Protein AF-A0A6B3HJ65-F1 (afdb_monomer_lite)

Foldseek 3Di:
DCQVVDPQLQVLCCVLQVGQQSPVAPVRVPGDLVPDDPLVNLSVVVSVVSSDDDPDDDDDPSCVSNPDDDDD

Radius of gyration: 12.55 Å; chains: 1; bounding box: 32×20×30 Å

pLDDT: mean 79.12, std 13.7, range [35.44, 90.75]

Structure (mmCIF, N/CA/C/O backbone):
data_AF-A0A6B3HJ65-F1
#
_entry.id   AF-A0A6B3HJ65-F1
#
loop_
_atom_site.group_PDB
_atom_site.id
_atom_site.type_symbol
_atom_site.label_atom_id
_atom_site.label_alt_id
_atom_site.label_comp_id
_atom_site.label_asym_id
_atom_site.label_entity_id
_atom_site.label_seq_id
_atom_site.pdbx_PDB_ins_code
_atom_site.Cartn_x
_atom_site.Cartn_y
_atom_site.Cartn_z
_atom_site.occupancy
_atom_site.B_iso_or_equiv
_atom_site.auth_seq_id
_atom_site.auth_comp_id
_atom_site.auth_asym_id
_atom_site.auth_atom_id
_atom_site.pdbx_PDB_model_num
ATOM 1 N N . HIS A 1 1 ? -16.448 2.543 -8.367 1.00 51.47 1 HIS A N 1
ATOM 2 C CA . HIS A 1 1 ? -15.887 3.840 -7.928 1.00 51.47 1 HIS A CA 1
ATOM 3 C C . HIS A 1 1 ? -16.065 4.089 -6.419 1.00 51.47 1 HIS A C 1
ATOM 5 O O . HIS A 1 1 ? -16.075 5.235 -5.997 1.00 51.47 1 HIS A O 1
ATOM 11 N N . GLU A 1 2 ? -16.144 3.040 -5.587 1.00 61.53 2 GLU A N 1
ATOM 12 C CA . GLU A 1 2 ? -16.276 3.159 -4.119 1.00 61.53 2 GLU A CA 1
ATOM 13 C C . GLU A 1 2 ? -14.948 3.473 -3.408 1.00 61.53 2 GLU A C 1
ATOM 15 O O . GLU A 1 2 ? -14.932 4.145 -2.381 1.00 61.53 2 GLU A O 1
ATOM 20 N N . TRP A 1 3 ? -13.815 3.046 -3.979 1.00 62.81 3 TRP A N 1
ATOM 21 C CA . TRP A 1 3 ? -12.502 3.148 -3.332 1.00 62.81 3 TRP A CA 1
ATOM 22 C C . TRP A 1 3 ? -12.039 4.596 -3.093 1.00 62.81 3 TRP A C 1
ATOM 24 O O . TRP A 1 3 ? -11.400 4.873 -2.082 1.00 62.81 3 TRP A O 1
ATOM 34 N N . ALA A 1 4 ? -12.411 5.541 -3.965 1.00 63.62 4 ALA A N 1
ATOM 35 C CA . ALA A 1 4 ? -12.044 6.954 -3.830 1.00 63.62 4 ALA A CA 1
ATOM 36 C C . ALA A 1 4 ? -12.768 7.665 -2.667 1.00 63.62 4 ALA A C 1
ATOM 38 O O . ALA A 1 4 ? -12.332 8.732 -2.232 1.00 63.62 4 ALA A O 1
ATOM 39 N N . GLY A 1 5 ? -13.854 7.076 -2.148 1.00 70.25 5 GLY A N 1
ATOM 40 C CA . GLY A 1 5 ? -14.602 7.597 -1.001 1.00 70.25 5 GLY A CA 1
ATOM 41 C C . GLY A 1 5 ? -14.004 7.217 0.356 1.00 70.25 5 GLY A C 1
ATOM 42 O O . GLY A 1 5 ? -14.317 7.854 1.360 1.00 70.25 5 GLY A O 1
ATOM 43 N N . SER A 1 6 ? -13.120 6.216 0.406 1.00 83.88 6 SER A N 1
ATOM 44 C CA . SER A 1 6 ? -12.507 5.759 1.654 1.00 83.88 6 SER A CA 1
ATOM 45 C C . SER A 1 6 ? -11.263 6.580 1.989 1.00 83.88 6 SER A C 1
ATOM 47 O O . SER A 1 6 ? -10.262 6.547 1.270 1.00 83.88 6 SER A O 1
ATOM 49 N N . ALA A 1 7 ? -11.308 7.306 3.112 1.00 85.38 7 ALA A N 1
ATOM 50 C CA . ALA A 1 7 ? -10.153 8.043 3.629 1.00 85.38 7 ALA A CA 1
ATOM 51 C C . ALA A 1 7 ? -8.953 7.112 3.871 1.00 85.38 7 ALA A C 1
ATOM 53 O O . ALA A 1 7 ? -7.852 7.418 3.432 1.00 85.38 7 ALA A O 1
ATOM 54 N N . LYS A 1 8 ? -9.204 5.919 4.428 1.00 87.06 8 LYS A N 1
ATOM 55 C CA . LYS A 1 8 ? -8.188 4.884 4.663 1.00 87.06 8 LYS A CA 1
ATOM 56 C C . LYS A 1 8 ? -7.459 4.487 3.377 1.00 87.06 8 LYS A C 1
ATOM 58 O O . LYS A 1 8 ? -6.235 4.425 3.360 1.00 87.06 8 LYS A O 1
ATOM 63 N N . ILE A 1 9 ? -8.196 4.255 2.287 1.00 88.06 9 ILE A N 1
ATOM 64 C CA . ILE A 1 9 ? -7.592 3.898 0.994 1.00 88.06 9 ILE A CA 1
ATOM 65 C C . ILE A 1 9 ? -6.725 5.048 0.475 1.00 88.06 9 ILE A C 1
ATOM 67 O O . ILE A 1 9 ? -5.594 4.811 0.051 1.00 88.06 9 ILE A O 1
ATOM 71 N N . ARG A 1 10 ? -7.211 6.295 0.541 1.00 87.94 10 ARG A N 1
ATOM 72 C CA . ARG A 1 10 ? -6.418 7.463 0.123 1.00 87.94 10 ARG A CA 1
ATOM 73 C C . ARG A 1 10 ? -5.137 7.608 0.932 1.00 87.94 10 ARG A C 1
ATOM 75 O O . ARG A 1 10 ? -4.096 7.873 0.335 1.00 87.94 10 ARG A O 1
ATOM 82 N N . ASP A 1 11 ? -5.205 7.425 2.243 1.00 89.25 11 ASP A N 1
ATOM 83 C CA . ASP A 1 11 ? -4.057 7.595 3.132 1.00 89.25 11 ASP A CA 1
ATOM 84 C C . ASP A 1 11 ? -2.993 6.525 2.867 1.00 89.25 11 ASP A C 1
ATOM 86 O O . ASP A 1 11 ? -1.816 6.854 2.723 1.00 89.25 11 ASP A O 1
ATOM 90 N N . VAL A 1 12 ? -3.402 5.263 2.686 1.00 89.81 12 VAL A N 1
ATOM 91 C CA . VAL A 1 12 ? -2.482 4.166 2.336 1.00 89.81 12 VAL A CA 1
ATOM 92 C C . VAL A 1 12 ? -1.824 4.407 0.978 1.00 89.81 12 VAL A C 1
ATOM 94 O O . VAL A 1 12 ? -0.602 4.314 0.866 1.00 89.81 12 VAL A O 1
ATOM 97 N N . LEU A 1 13 ? -2.605 4.738 -0.056 1.00 88.69 13 LEU A N 1
ATOM 98 C CA . LEU A 1 13 ? -2.054 4.963 -1.395 1.00 88.69 13 LEU A CA 1
ATOM 99 C C . LEU A 1 13 ? -1.144 6.196 -1.439 1.00 88.69 13 LEU A C 1
ATOM 101 O O . LEU A 1 13 ? -0.102 6.173 -2.087 1.00 88.69 13 LEU A O 1
ATOM 105 N N . THR A 1 14 ? -1.492 7.255 -0.708 1.00 88.88 14 THR A N 1
ATOM 106 C CA . THR A 1 14 ? -0.647 8.451 -0.600 1.00 88.88 14 THR A CA 1
ATOM 107 C C . THR A 1 14 ? 0.650 8.148 0.147 1.00 88.88 14 THR A C 1
ATOM 109 O O . THR A 1 14 ? 1.716 8.543 -0.316 1.00 88.88 14 THR A O 1
ATOM 112 N N . GLY A 1 15 ? 0.586 7.410 1.259 1.00 88.19 15 GLY A N 1
ATOM 113 C CA . GLY A 1 15 ? 1.757 7.075 2.071 1.00 88.19 15 GLY A CA 1
ATOM 114 C C . GLY A 1 15 ? 2.728 6.107 1.394 1.00 88.19 15 GLY A C 1
ATOM 115 O O . GLY A 1 15 ? 3.935 6.246 1.558 1.00 88.19 15 GLY A O 1
ATOM 116 N N .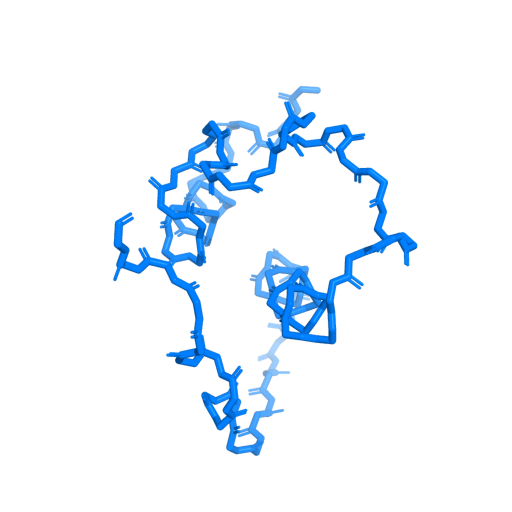 LEU A 1 16 ? 2.225 5.141 0.619 1.00 87.31 16 LEU A N 1
ATOM 117 C CA . LEU A 1 16 ? 3.068 4.133 -0.033 1.00 87.31 16 LEU A CA 1
ATOM 118 C C . LEU A 1 16 ? 3.516 4.511 -1.445 1.00 87.31 16 LEU A C 1
ATOM 120 O O . LEU A 1 16 ? 4.558 4.030 -1.885 1.00 87.31 16 LEU A O 1
ATOM 124 N N . PHE A 1 17 ? 2.741 5.331 -2.156 1.00 88.75 17 PHE A N 1
ATOM 125 C CA . PHE A 1 17 ? 2.966 5.607 -3.578 1.00 88.75 17 PHE A CA 1
ATOM 126 C C . PHE A 1 17 ? 2.996 7.099 -3.923 1.00 88.75 17 PHE A C 1
ATOM 128 O O . PHE A 1 17 ? 3.047 7.442 -5.094 1.00 88.75 17 PHE A O 1
ATOM 135 N N . GLY A 1 18 ? 2.946 8.008 -2.946 1.00 87.00 18 GLY A N 1
ATOM 136 C CA . GLY A 1 18 ? 3.065 9.451 -3.194 1.00 87.00 18 GLY A CA 1
ATOM 137 C C . GLY A 1 18 ? 1.808 10.122 -3.762 1.00 87.00 18 GLY A C 1
ATOM 138 O O . GLY A 1 18 ? 1.843 11.306 -4.089 1.00 87.00 18 GLY A O 1
ATOM 139 N N . GLY A 1 19 ? 0.686 9.404 -3.866 1.00 84.38 19 GLY A N 1
ATOM 140 C CA . GLY A 1 19 ? -0.619 9.980 -4.198 1.00 84.38 19 GLY A CA 1
ATOM 141 C C . GLY A 1 19 ? -1.510 9.064 -5.033 1.00 84.38 19 GLY A C 1
ATOM 142 O O . GLY A 1 19 ? -1.106 7.996 -5.482 1.00 84.38 19 GLY A O 1
ATOM 143 N N . LEU A 1 20 ? -2.744 9.513 -5.285 1.00 81.69 20 LEU A N 1
ATOM 144 C CA . LEU A 1 20 ? -3.746 8.758 -6.056 1.00 81.69 20 LEU A CA 1
ATOM 145 C C . LEU A 1 20 ? -3.421 8.611 -7.546 1.00 81.69 20 LEU A C 1
ATOM 147 O O . LEU A 1 20 ? -3.968 7.730 -8.200 1.00 81.69 20 LEU A O 1
ATOM 151 N N . ALA A 1 21 ? -2.538 9.463 -8.068 1.00 81.25 21 ALA A N 1
ATOM 152 C CA . ALA A 1 21 ? -2.011 9.323 -9.420 1.00 81.25 21 ALA A CA 1
ATOM 153 C C . ALA A 1 21 ? -0.993 8.175 -9.541 1.00 81.25 21 ALA A C 1
ATOM 155 O O . ALA A 1 21 ? -0.589 7.869 -10.656 1.00 81.25 21 ALA A O 1
ATOM 156 N N . LEU A 1 22 ? -0.586 7.563 -8.415 1.00 85.19 22 LEU A N 1
ATOM 157 C CA . LEU A 1 22 ? 0.421 6.501 -8.339 1.00 85.19 22 LEU A CA 1
ATOM 158 C C . LEU A 1 22 ? 1.674 6.830 -9.176 1.00 85.19 22 LEU A C 1
ATOM 160 O O . LEU A 1 22 ? 2.007 6.087 -10.100 1.00 85.19 22 LEU A O 1
ATOM 164 N N . PRO A 1 23 ? 2.358 7.960 -8.901 1.00 80.81 23 PRO A N 1
ATOM 165 C CA . PRO A 1 23 ? 3.583 8.317 -9.611 1.00 80.81 23 PRO A CA 1
ATOM 166 C C . PRO A 1 23 ? 4.589 7.156 -9.570 1.00 80.81 23 PRO A C 1
ATOM 168 O O . PRO A 1 23 ? 4.820 6.557 -8.523 1.00 80.81 23 PRO A O 1
ATOM 171 N N . GLY A 1 24 ? 5.152 6.816 -10.732 1.00 82.75 24 GLY A N 1
ATOM 172 C CA . GLY A 1 24 ? 5.987 5.621 -10.923 1.00 82.75 24 GLY A CA 1
ATOM 173 C C . GLY A 1 24 ? 5.253 4.433 -11.558 1.00 82.75 24 GLY A C 1
ATOM 174 O O . GLY A 1 24 ? 5.902 3.536 -12.080 1.00 82.75 24 GLY A O 1
ATOM 175 N N . PHE A 1 25 ? 3.919 4.458 -11.614 1.00 85.56 25 PHE A N 1
ATOM 176 C CA . PHE A 1 25 ? 3.106 3.457 -12.304 1.00 85.56 25 PHE A CA 1
ATOM 177 C C . PHE A 1 25 ? 2.454 4.077 -13.544 1.00 85.56 25 PHE A C 1
ATOM 179 O O . PHE A 1 25 ? 1.495 4.835 -13.430 1.00 85.56 25 PHE A O 1
ATOM 186 N N . GLU A 1 26 ? 2.957 3.747 -14.738 1.00 83.62 26 GLU A N 1
ATOM 187 C CA . GLU A 1 26 ? 2.505 4.331 -16.019 1.00 83.62 26 GLU A CA 1
ATOM 188 C C . GLU A 1 26 ? 0.983 4.252 -16.220 1.00 83.62 26 GLU A C 1
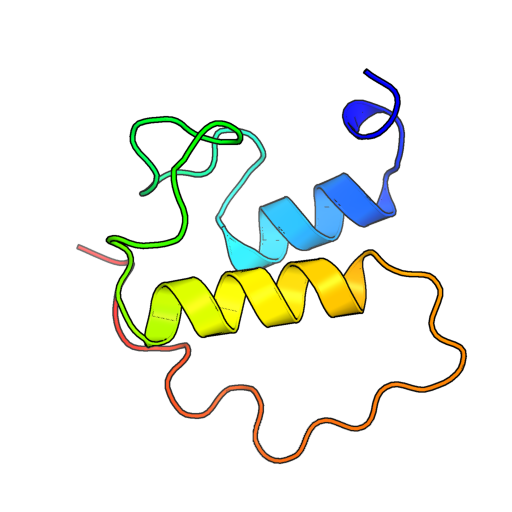ATOM 190 O O . GLU A 1 26 ? 0.364 5.191 -16.712 1.00 83.62 26 GLU A O 1
ATOM 195 N N . HIS A 1 27 ? 0.373 3.147 -15.789 1.00 86.69 27 HIS A N 1
ATOM 196 C CA . HIS A 1 27 ? -1.057 2.891 -15.949 1.00 86.69 27 HIS A CA 1
ATOM 197 C C . HIS A 1 27 ? -1.844 3.154 -14.654 1.00 86.69 27 HIS A C 1
ATOM 199 O O . HIS A 1 27 ? -3.014 2.788 -14.548 1.00 86.69 27 HIS A O 1
ATOM 205 N N . GLY A 1 28 ? -1.216 3.755 -13.637 1.00 87.38 28 GLY A N 1
ATOM 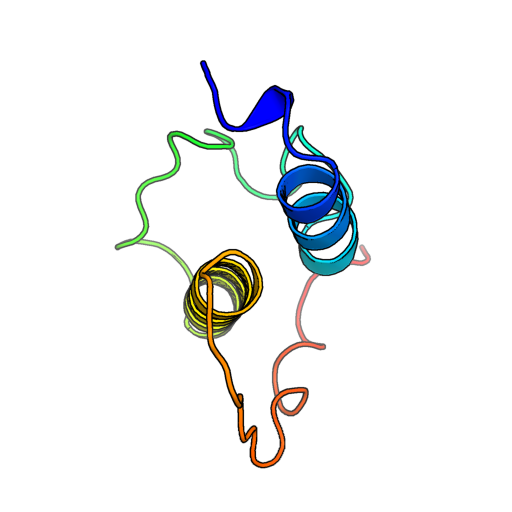206 C CA . GLY A 1 28 ? -1.828 4.007 -12.337 1.00 87.38 28 GLY A CA 1
ATOM 207 C C . GLY A 1 28 ? -2.475 2.749 -11.752 1.00 87.38 28 GLY A C 1
ATOM 208 O O . GLY A 1 28 ? -1.825 1.711 -11.610 1.00 87.38 28 GLY A O 1
ATOM 209 N N . LEU A 1 29 ? -3.769 2.833 -11.429 1.00 83.50 29 LEU A N 1
ATOM 210 C CA . LEU A 1 29 ? -4.535 1.722 -10.846 1.00 83.50 29 LEU A CA 1
ATOM 211 C C . LEU A 1 29 ? -4.764 0.555 -11.814 1.00 83.50 29 LEU A C 1
ATOM 213 O O . LEU A 1 29 ? -5.030 -0.554 -11.358 1.00 83.50 29 LEU A O 1
ATOM 217 N N . ASP A 1 30 ? -4.619 0.786 -13.118 1.00 86.75 30 ASP A N 1
ATOM 218 C CA . ASP A 1 30 ? -4.747 -0.239 -14.155 1.00 86.75 30 ASP A CA 1
ATOM 219 C C . ASP A 1 30 ? -3.407 -0.943 -14.444 1.00 86.75 30 ASP A C 1
ATOM 221 O O . ASP A 1 30 ? -3.296 -1.743 -15.375 1.00 86.75 30 ASP A O 1
ATOM 225 N N . THR A 1 31 ? -2.365 -0.671 -13.649 1.00 89.25 31 THR A N 1
ATOM 226 C CA . THR A 1 31 ? -1.045 -1.275 -13.854 1.00 89.25 31 THR A CA 1
ATOM 227 C C . THR A 1 31 ? -1.059 -2.782 -13.631 1.00 89.25 31 THR A C 1
ATOM 229 O O . THR A 1 31 ? -1.446 -3.293 -12.579 1.00 89.25 31 THR A O 1
ATOM 232 N N . VAL A 1 32 ? -0.558 -3.512 -14.629 1.00 90.75 32 VAL A N 1
ATOM 233 C CA . VAL A 1 32 ? -0.382 -4.963 -14.557 1.00 90.75 32 VAL A CA 1
ATOM 234 C C . VAL A 1 32 ? 0.716 -5.295 -13.543 1.00 90.75 32 VAL A C 1
ATOM 236 O O . VAL A 1 32 ? 1.827 -4.782 -13.622 1.00 90.75 32 VAL A O 1
ATOM 239 N N . ILE A 1 33 ? 0.422 -6.201 -12.607 1.00 89.00 33 ILE A N 1
ATOM 240 C CA . ILE A 1 33 ? 1.328 -6.539 -11.492 1.00 89.00 33 ILE A CA 1
ATOM 241 C C . ILE A 1 33 ? 2.492 -7.450 -11.922 1.00 89.00 33 ILE A C 1
ATOM 243 O O . ILE A 1 33 ? 3.585 -7.375 -11.362 1.00 89.00 33 ILE A O 1
ATOM 247 N N . ALA A 1 34 ? 2.270 -8.334 -12.900 1.00 90.06 34 ALA A N 1
ATOM 248 C CA . ALA A 1 34 ? 3.257 -9.321 -13.344 1.00 90.06 34 ALA A CA 1
ATOM 249 C C . ALA A 1 34 ? 4.649 -8.739 -13.703 1.00 90.06 34 ALA A C 1
ATOM 251 O O . ALA A 1 34 ? 5.636 -9.295 -13.214 1.00 90.06 34 ALA A O 1
ATOM 252 N N . PRO A 1 35 ? 4.767 -7.644 -14.485 1.00 90.25 35 PRO A N 1
ATOM 253 C CA . PRO A 1 35 ? 6.061 -7.085 -14.892 1.00 90.25 35 PRO A CA 1
ATOM 254 C C . PRO A 1 35 ? 6.805 -6.293 -13.807 1.00 90.25 35 PRO A C 1
ATOM 256 O O . PRO A 1 35 ? 7.958 -5.935 -14.024 1.00 90.25 35 PRO A O 1
ATOM 259 N N . LEU A 1 36 ? 6.184 -6.011 -12.660 1.00 88.00 36 LEU A N 1
ATOM 260 C CA . LEU A 1 36 ? 6.779 -5.156 -11.631 1.00 88.00 36 LEU A CA 1
ATOM 261 C C . LEU A 1 36 ? 8.037 -5.776 -11.000 1.00 88.00 36 LEU A C 1
ATOM 263 O O . LEU A 1 36 ? 8.244 -6.991 -11.013 1.00 88.00 36 LEU A O 1
ATOM 267 N N . SER A 1 37 ? 8.883 -4.963 -10.388 1.00 88.31 37 SER A N 1
ATOM 268 C CA . SER A 1 37 ? 10.006 -5.423 -9.574 1.00 88.31 37 SER A CA 1
ATOM 269 C C . SER A 1 37 ? 9.530 -6.156 -8.309 1.00 88.31 37 SER A C 1
ATOM 271 O O . SER A 1 37 ? 8.367 -6.103 -7.895 1.00 88.31 37 SER A O 1
ATOM 273 N N . GLY A 1 38 ? 10.447 -6.867 -7.645 1.00 86.88 38 GLY A N 1
ATOM 274 C CA . GLY A 1 38 ? 10.152 -7.511 -6.359 1.00 86.88 38 GLY A CA 1
ATOM 275 C C . GLY A 1 38 ? 9.732 -6.516 -5.270 1.00 86.88 38 GLY A C 1
ATOM 276 O O . GLY A 1 38 ? 8.810 -6.810 -4.507 1.00 86.88 38 GLY A O 1
ATOM 277 N N . GLY A 1 39 ? 10.366 -5.338 -5.234 1.00 85.31 39 GLY A N 1
ATOM 278 C CA . GLY A 1 39 ? 10.058 -4.272 -4.278 1.00 85.31 39 GLY A CA 1
ATOM 279 C C . GLY A 1 39 ? 8.680 -3.658 -4.517 1.00 85.31 39 GLY A C 1
ATOM 280 O O . GLY A 1 39 ? 7.888 -3.545 -3.582 1.00 85.31 39 GLY A O 1
ATOM 281 N N . GLU A 1 40 ? 8.340 -3.353 -5.770 1.00 87.31 40 GLU A N 1
ATOM 282 C CA . GLU A 1 40 ? 7.020 -2.823 -6.140 1.00 87.31 40 GLU A CA 1
ATOM 283 C C . GLU A 1 40 ? 5.898 -3.809 -5.807 1.00 87.31 40 GLU A C 1
ATOM 285 O O . GLU A 1 40 ? 4.911 -3.432 -5.172 1.00 87.31 40 GLU A O 1
ATOM 290 N N . ARG A 1 41 ? 6.068 -5.098 -6.136 1.00 88.75 41 ARG A N 1
ATOM 291 C CA . ARG A 1 41 ? 5.088 -6.132 -5.763 1.00 88.75 41 ARG A CA 1
ATOM 292 C C . ARG A 1 41 ? 4.907 -6.242 -4.252 1.00 88.75 41 ARG A C 1
ATOM 294 O O . ARG A 1 41 ? 3.778 -6.393 -3.790 1.00 88.75 41 ARG A O 1
ATOM 301 N N . ARG A 1 42 ? 5.992 -6.154 -3.474 1.00 87.06 42 ARG A N 1
ATOM 302 C CA . ARG A 1 42 ? 5.927 -6.181 -2.004 1.00 87.06 42 ARG A CA 1
ATOM 303 C C . ARG A 1 42 ? 5.186 -4.959 -1.458 1.00 87.06 42 ARG A C 1
ATOM 305 O O . ARG A 1 42 ? 4.35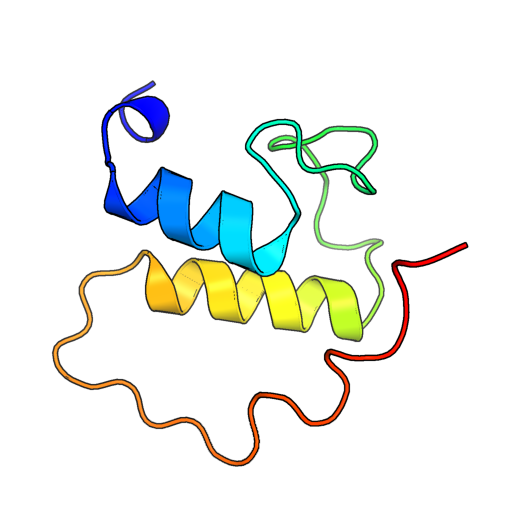0 -5.114 -0.572 1.00 87.06 42 ARG A O 1
ATOM 312 N N . ARG A 1 43 ? 5.417 -3.774 -2.028 1.00 87.62 43 ARG A N 1
ATOM 313 C CA . ARG A 1 43 ? 4.722 -2.530 -1.658 1.00 87.62 43 ARG A CA 1
ATOM 314 C C . ARG A 1 43 ? 3.221 -2.595 -1.965 1.00 87.62 43 ARG A C 1
ATOM 316 O O . ARG A 1 43 ? 2.414 -2.218 -1.123 1.00 87.62 43 ARG A O 1
ATOM 323 N N . ILE A 1 44 ? 2.835 -3.153 -3.115 1.00 89.62 44 ILE A N 1
ATOM 324 C CA . ILE A 1 44 ? 1.424 -3.403 -3.471 1.00 89.62 44 ILE A CA 1
ATOM 325 C C . ILE A 1 44 ? 0.779 -4.421 -2.525 1.00 89.62 44 ILE A C 1
ATOM 327 O O . ILE A 1 44 ? -0.349 -4.214 -2.080 1.00 89.62 44 ILE A O 1
ATOM 331 N N . ALA A 1 45 ? 1.481 -5.503 -2.180 1.00 88.00 45 ALA A N 1
ATOM 332 C CA . ALA A 1 45 ? 0.978 -6.491 -1.227 1.00 88.00 45 ALA A CA 1
ATOM 333 C C . ALA A 1 45 ? 0.748 -5.876 0.164 1.00 88.00 45 ALA A C 1
ATOM 335 O O . ALA A 1 45 ? -0.286 -6.131 0.781 1.00 88.00 45 ALA A O 1
ATOM 336 N N . LEU A 1 46 ? 1.665 -5.016 0.620 1.00 88.75 46 LEU A N 1
ATOM 337 C CA . LEU A 1 46 ? 1.505 -4.255 1.858 1.00 88.75 46 LEU A CA 1
ATOM 338 C C . LEU A 1 46 ? 0.307 -3.299 1.781 1.00 88.75 46 LEU A C 1
ATOM 340 O O . LEU A 1 46 ? -0.510 -3.284 2.695 1.00 88.75 46 LEU A O 1
ATOM 344 N N . ALA A 1 47 ? 0.154 -2.551 0.684 1.00 89.56 47 ALA A N 1
ATOM 345 C CA . ALA A 1 47 ? -0.992 -1.664 0.481 1.00 89.56 47 ALA A CA 1
ATOM 346 C C . ALA A 1 47 ? -2.320 -2.426 0.556 1.00 89.56 47 ALA A C 1
ATOM 348 O O . ALA A 1 47 ? -3.246 -1.995 1.239 1.00 89.56 47 ALA A O 1
ATOM 349 N N . LYS A 1 48 ? -2.393 -3.592 -0.099 1.00 88.56 48 LYS A N 1
ATOM 350 C CA . LYS A 1 48 ? -3.565 -4.470 -0.053 1.00 88.56 48 LYS A CA 1
ATOM 351 C C . LYS A 1 48 ? -3.881 -4.900 1.379 1.00 88.56 48 LYS A C 1
ATOM 353 O O . LYS A 1 48 ? -5.030 -4.787 1.784 1.00 88.56 48 LYS A O 1
ATOM 358 N N . LEU A 1 49 ? -2.875 -5.339 2.137 1.00 89.31 49 LEU A N 1
ATOM 359 C CA . LEU A 1 49 ? -3.038 -5.761 3.530 1.00 89.31 49 LEU A CA 1
ATOM 360 C C . LEU A 1 49 ? -3.520 -4.615 4.432 1.00 89.31 49 LEU A C 1
ATOM 362 O O . LEU A 1 49 ? -4.396 -4.820 5.262 1.00 89.31 49 LEU A O 1
ATOM 366 N N . LEU A 1 50 ? -2.964 -3.413 4.257 1.00 87.94 50 LEU A N 1
ATOM 367 C CA . LEU A 1 50 ? -3.333 -2.234 5.043 1.00 87.94 50 LEU A CA 1
ATOM 368 C C . LEU A 1 50 ? -4.735 -1.721 4.712 1.00 87.94 50 LEU A C 1
ATOM 370 O O . LEU A 1 50 ? -5.401 -1.188 5.594 1.00 87.94 50 LEU A O 1
ATOM 374 N N . ILE A 1 51 ? -5.179 -1.844 3.459 1.00 89.06 51 ILE A N 1
ATOM 375 C CA . ILE A 1 51 ? -6.524 -1.438 3.029 1.00 89.06 51 ILE A CA 1
ATOM 376 C C . ILE A 1 51 ? -7.586 -2.390 3.576 1.00 89.06 51 ILE A C 1
ATOM 378 O O . ILE A 1 51 ? -8.639 -1.920 4.016 1.00 89.06 51 ILE A O 1
ATOM 382 N N . ASP A 1 52 ? -7.297 -3.688 3.583 1.00 86.56 52 ASP A N 1
ATOM 383 C CA . ASP A 1 52 ? -8.220 -4.722 4.043 1.00 86.56 52 ASP A CA 1
ATOM 384 C C . ASP A 1 52 ? -8.606 -4.531 5.523 1.00 86.56 52 ASP A C 1
ATOM 386 O O . ASP A 1 52 ? -7.881 -3.901 6.307 1.00 86.56 52 ASP A O 1
ATOM 390 N N . GLU A 1 53 ? -9.775 -5.027 5.920 1.00 77.88 53 GLU A N 1
ATOM 391 C CA . GLU A 1 53 ? -10.177 -5.039 7.331 1.00 77.88 53 GLU A CA 1
ATOM 392 C C . GLU A 1 53 ? -9.527 -6.235 8.025 1.00 77.88 53 GLU A C 1
ATOM 394 O O . GLU A 1 53 ? -9.993 -7.365 7.925 1.00 77.88 53 GLU A O 1
ATOM 399 N N . GLN A 1 54 ? -8.403 -5.980 8.691 1.00 77.75 54 GLN A N 1
ATOM 400 C CA . GLN A 1 54 ? -7.676 -6.976 9.471 1.00 77.75 54 GLN A CA 1
ATOM 401 C C . GLN A 1 54 ? -7.710 -6.571 10.946 1.00 77.75 54 GLN A C 1
ATOM 403 O O . GLN A 1 54 ? -7.364 -5.436 11.277 1.00 77.75 54 GLN A O 1
ATOM 408 N N . ASP A 1 55 ? -8.078 -7.497 11.833 1.00 79.38 55 ASP A N 1
ATOM 409 C CA . ASP A 1 55 ? -8.103 -7.255 13.285 1.00 79.38 55 ASP A CA 1
ATOM 410 C C . ASP A 1 55 ? -6.690 -7.149 13.891 1.00 79.38 55 ASP A C 1
ATOM 412 O O . ASP A 1 55 ? -6.483 -6.483 14.907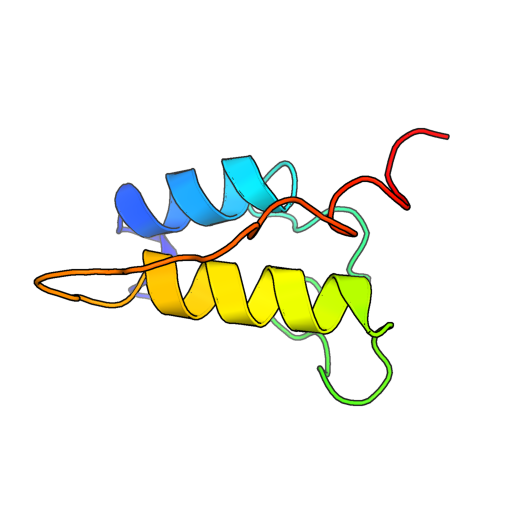 1.00 79.38 55 ASP A O 1
ATOM 416 N N . LEU A 1 56 ? -5.700 -7.803 13.269 1.00 80.19 56 LEU A N 1
ATOM 417 C CA . LEU A 1 56 ? -4.293 -7.767 13.665 1.00 80.19 56 LEU A CA 1
ATOM 418 C C . LEU A 1 56 ? -3.389 -8.028 12.456 1.00 80.19 56 LEU A C 1
ATOM 420 O O . LEU A 1 56 ? -3.538 -9.026 11.755 1.00 80.19 56 LEU A O 1
ATOM 424 N N . ILE A 1 57 ? -2.397 -7.162 12.263 1.00 80.00 57 ILE A N 1
ATOM 425 C CA . ILE A 1 57 ? -1.339 -7.326 11.265 1.00 80.00 57 ILE A CA 1
ATOM 426 C C . ILE A 1 57 ? -0.006 -7.445 12.008 1.00 80.00 57 ILE A C 1
ATOM 428 O O . ILE A 1 57 ? 0.371 -6.543 12.754 1.00 80.00 57 ILE A O 1
ATOM 432 N N . VAL A 1 58 ? 0.715 -8.547 11.791 1.00 81.56 58 VAL A N 1
ATOM 433 C CA . VAL A 1 58 ? 2.085 -8.735 12.288 1.00 81.56 58 VAL A CA 1
ATOM 434 C C . VAL A 1 58 ? 3.033 -8.661 11.102 1.00 81.56 58 VAL A C 1
ATOM 436 O O . VAL A 1 58 ? 2.916 -9.437 10.154 1.00 81.56 58 VAL A O 1
ATOM 439 N N . LEU A 1 59 ? 3.959 -7.710 11.155 1.00 79.88 59 LEU A N 1
ATOM 440 C CA . LEU A 1 59 ? 4.969 -7.491 10.133 1.00 79.88 59 LEU A CA 1
ATOM 441 C C . LEU A 1 59 ? 6.342 -7.670 10.769 1.00 79.88 59 LEU A C 1
ATOM 443 O O . LEU A 1 59 ? 6.689 -6.927 11.683 1.00 79.88 59 LEU A O 1
ATOM 447 N N . ASP A 1 60 ? 7.108 -8.637 10.279 1.00 79.38 60 ASP A N 1
ATOM 448 C CA . ASP A 1 60 ? 8.510 -8.796 10.653 1.00 79.38 60 ASP A CA 1
ATOM 449 C C . ASP A 1 60 ? 9.373 -8.052 9.629 1.00 79.38 60 ASP A C 1
ATOM 451 O O . ASP A 1 60 ? 9.324 -8.368 8.439 1.00 79.38 60 ASP A O 1
ATOM 455 N N . GLU A 1 61 ? 10.086 -7.014 10.072 1.00 74.38 61 GLU A N 1
ATOM 456 C CA . GLU A 1 61 ? 10.961 -6.179 9.232 1.00 74.38 61 GLU A CA 1
ATOM 457 C C . GLU A 1 61 ? 10.320 -5.702 7.897 1.00 74.38 61 GLU A C 1
ATOM 459 O O . GLU A 1 61 ? 10.918 -5.846 6.825 1.00 74.38 61 GLU A O 1
ATOM 464 N N . PRO A 1 62 ? 9.103 -5.108 7.898 1.00 63.41 62 PRO A N 1
ATOM 465 C CA . PRO A 1 62 ? 8.368 -4.796 6.662 1.00 63.41 62 PRO A CA 1
ATOM 466 C C . PRO A 1 62 ? 9.032 -3.741 5.777 1.00 63.41 62 PRO A C 1
ATOM 468 O O . PRO A 1 62 ? 8.683 -3.619 4.603 1.00 63.41 62 PRO A O 1
AT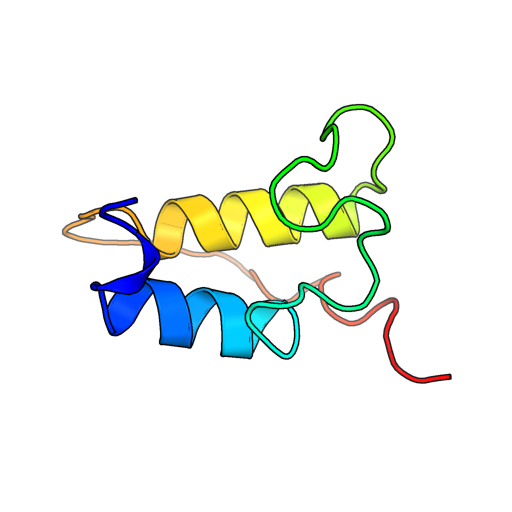OM 471 N N . THR A 1 63 ? 9.940 -2.952 6.346 1.00 61.25 63 THR A N 1
ATOM 472 C CA . THR A 1 63 ? 10.634 -1.847 5.681 1.00 61.25 63 THR A CA 1
ATOM 473 C C . THR A 1 63 ? 11.945 -2.273 5.037 1.00 61.25 63 THR A C 1
ATOM 475 O O . THR A 1 63 ? 12.431 -1.574 4.149 1.00 61.25 63 THR A O 1
ATOM 478 N N . ASN A 1 64 ? 12.499 -3.435 5.402 1.00 60.47 64 ASN A N 1
ATOM 479 C CA . ASN A 1 64 ? 13.711 -3.948 4.777 1.00 60.47 64 ASN A CA 1
ATOM 480 C C . ASN A 1 64 ? 13.409 -4.213 3.291 1.00 60.47 64 ASN A C 1
ATOM 482 O O . ASN A 1 64 ? 12.566 -5.045 2.945 1.00 60.47 64 ASN A O 1
ATOM 486 N N . HIS A 1 65 ? 14.078 -3.470 2.406 1.00 58.53 65 HIS A N 1
ATOM 487 C CA . HIS A 1 65 ? 13.882 -3.443 0.946 1.00 58.53 65 HIS A CA 1
ATOM 488 C C . HIS A 1 65 ? 12.733 -2.569 0.397 1.00 58.53 65 HIS A C 1
ATOM 490 O O . HIS A 1 65 ? 12.494 -2.609 -0.812 1.00 58.53 65 HIS A O 1
ATOM 496 N N . LEU A 1 66 ? 12.045 -1.758 1.212 1.00 57.62 66 LEU A N 1
ATOM 497 C CA . LEU A 1 66 ? 11.126 -0.723 0.698 1.00 57.62 66 LEU A CA 1
ATOM 498 C C . LEU A 1 66 ? 11.852 0.569 0.275 1.00 57.62 66 LEU A C 1
ATOM 500 O O . LEU A 1 66 ? 11.265 1.373 -0.453 1.00 57.62 66 LEU A O 1
ATOM 504 N N . ASP A 1 67 ? 13.120 0.732 0.651 1.00 57.06 67 ASP A N 1
ATOM 505 C CA . ASP A 1 67 ? 13.891 1.972 0.473 1.00 57.06 67 ASP A CA 1
ATOM 506 C C . ASP A 1 67 ? 14.610 2.110 -0.881 1.00 57.06 67 ASP A C 1
ATOM 508 O O . ASP A 1 67 ? 15.419 3.018 -1.050 1.00 57.06 67 ASP A O 1
ATOM 512 N N . VAL A 1 68 ? 14.381 1.216 -1.852 1.00 51.03 68 VAL A N 1
ATOM 513 C CA . VAL A 1 68 ? 15.330 1.114 -2.977 1.00 51.03 68 VAL A CA 1
ATOM 514 C C . VAL A 1 68 ? 15.081 2.074 -4.146 1.00 51.03 68 VAL A C 1
ATOM 516 O O . VAL A 1 68 ? 16.068 2.497 -4.728 1.00 51.03 68 VAL A O 1
ATOM 519 N N . GLU A 1 69 ? 13.869 2.512 -4.504 1.00 50.50 69 GLU A N 1
ATOM 520 C CA . GLU A 1 69 ? 13.717 3.397 -5.682 1.00 50.50 69 GLU A CA 1
ATOM 521 C C . GLU A 1 69 ? 12.562 4.390 -5.519 1.00 50.50 69 GLU A C 1
ATOM 523 O O . GLU A 1 69 ? 11.432 3.993 -5.234 1.00 50.50 69 GLU A O 1
ATOM 528 N N . GLY A 1 70 ? 12.851 5.688 -5.688 1.00 48.28 70 GLY A N 1
ATOM 529 C CA . GLY A 1 70 ? 11.821 6.730 -5.709 1.00 48.28 70 GLY A CA 1
ATOM 530 C C . GLY A 1 70 ? 12.265 8.181 -5.493 1.00 48.28 70 GLY A C 1
ATOM 531 O O . GLY A 1 70 ? 11.398 9.048 -5.434 1.00 48.28 70 GLY A O 1
ATOM 532 N N . ILE A 1 71 ? 13.565 8.479 -5.368 1.00 35.44 71 ILE A N 1
ATOM 533 C CA . ILE A 1 71 ? 14.067 9.860 -5.456 1.00 35.44 71 ILE A CA 1
ATOM 534 C C . ILE A 1 71 ? 15.270 9.892 -6.407 1.00 35.44 71 ILE A C 1
ATOM 536 O O . ILE A 1 71 ? 16.410 9.691 -5.994 1.00 35.44 71 ILE A O 1
ATOM 540 N N . SER A 1 72 ? 15.000 10.123 -7.690 1.00 37.03 72 SER A N 1
ATOM 541 C CA . SER A 1 72 ? 15.889 10.832 -8.614 1.00 37.03 72 SER A CA 1
ATOM 542 C C . SER A 1 72 ? 15.058 11.538 -9.672 1.00 37.03 72 SER A C 1
ATOM 544 O O . SER A 1 72 ? 13.949 11.048 -9.975 1.00 37.03 72 SER A O 1
#

Sequence (72 aa):
HEWAGSAKIRDVLTGLFGGLALPGFEHGLDTVIAPLSGGERRRIALAKLLIDEQDLIVLDEPTNHLDVEGIS

Secondary structure (DSSP, 8-state):
--GGG-HHHHHHHHHHHSSTT-TT-TTGGG--STTS-HHHHHHHHHHHHHHS--S----SSTTTTTSSS---